Protein AF-A0A094LZQ3-F1 (afdb_monomer_lite)

InterPro domains:
  IPR057093 KCTD8/12/16, 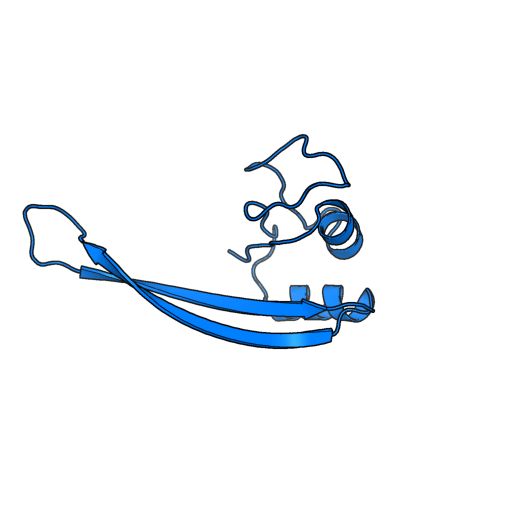H1 domain [PF23110] (1-88)

Radius of gyration: 15.68 Å; chains: 1; bounding box: 44×25×38 Å

Foldseek 3Di:
DAWDWFQQLVCCVQQPPQKDCPQPPPDDRRDIDRGIDGPDDDVVVSVVSCVVVQKDFDDKDKDKDWDDPDPPDPDIDIDMDIDTDIDHD

pLDDT: mean 92.69, std 9.28, range [60.38, 98.69]

Organism: Podiceps cristatus (NCBI:txid345573)

Structure (mmCIF, N/CA/C/O backbone):
data_AF-A0A094LZQ3-F1
#
_entry.id   AF-A0A094LZQ3-F1
#
loop_
_atom_site.group_PDB
_atom_site.id
_atom_site.type_symbol
_atom_site.label_atom_id
_atom_site.label_alt_id
_atom_site.label_comp_id
_atom_site.label_asym_id
_atom_site.label_entity_id
_atom_site.label_seq_id
_atom_site.pdbx_PDB_ins_code
_atom_site.Cartn_x
_atom_site.Cartn_y
_atom_site.Cartn_z
_atom_site.occupancy
_atom_site.B_iso_or_equiv
_atom_site.auth_seq_id
_atom_site.auth_comp_id
_atom_site.auth_asym_id
_atom_site.auth_atom_id
_atom_site.pdbx_PDB_model_num
ATOM 1 N N . ARG A 1 1 ? 9.926 -1.437 -3.916 1.00 93.19 1 ARG A N 1
ATOM 2 C CA . ARG A 1 1 ? 9.252 -0.847 -2.729 1.00 93.19 1 ARG A CA 1
ATOM 3 C C . ARG A 1 1 ? 7.777 -0.695 -3.044 1.00 93.19 1 ARG A C 1
ATOM 5 O O . ARG A 1 1 ? 7.487 -0.343 -4.180 1.00 93.19 1 ARG A O 1
ATOM 12 N N . ILE A 1 2 ? 6.891 -0.934 -2.080 1.00 98.12 2 ILE A N 1
ATOM 13 C CA . ILE A 1 2 ? 5.449 -0.722 -2.255 1.00 98.12 2 ILE A CA 1
ATOM 14 C C . ILE A 1 2 ? 5.132 0.685 -1.757 1.00 98.12 2 ILE A C 1
ATOM 16 O O . ILE A 1 2 ? 5.345 0.974 -0.581 1.00 98.12 2 ILE A O 1
ATOM 20 N N . MET A 1 3 ? 4.719 1.567 -2.665 1.00 98.25 3 MET A N 1
ATOM 21 C CA . MET A 1 3 ? 4.300 2.928 -2.329 1.00 98.25 3 MET A CA 1
ATOM 22 C C . MET A 1 3 ? 2.842 2.913 -1.868 1.00 98.25 3 MET A C 1
ATOM 24 O O . MET A 1 3 ? 2.041 2.155 -2.407 1.00 98.25 3 MET A O 1
ATOM 28 N N . VAL A 1 4 ? 2.504 3.757 -0.894 1.00 98.25 4 VAL A N 1
ATOM 29 C CA . VAL A 1 4 ? 1.132 3.923 -0.400 1.00 98.25 4 VAL A CA 1
ATOM 30 C C . VAL A 1 4 ? 0.715 5.375 -0.598 1.00 98.25 4 VAL A C 1
ATOM 32 O O . VAL A 1 4 ? 1.359 6.293 -0.082 1.00 98.25 4 VAL A O 1
ATOM 35 N N . CYS A 1 5 ? -0.366 5.570 -1.350 1.00 98.12 5 CYS A N 1
ATOM 36 C CA . CYS A 1 5 ? -0.941 6.872 -1.668 1.00 98.12 5 CYS A CA 1
ATOM 37 C C . CYS A 1 5 ? -2.390 6.924 -1.172 1.00 98.12 5 CYS A C 1
ATOM 39 O O . CYS A 1 5 ? -3.142 5.980 -1.392 1.00 98.12 5 CYS A O 1
ATOM 41 N N . GLY A 1 6 ? -2.796 8.015 -0.524 1.00 97.69 6 GLY A N 1
ATOM 42 C CA . GLY A 1 6 ? -4.164 8.171 -0.024 1.00 97.69 6 GLY A CA 1
ATOM 43 C C . GLY A 1 6 ? -4.267 9.049 1.219 1.00 97.69 6 GLY A C 1
ATOM 44 O O . GLY A 1 6 ? -3.315 9.742 1.591 1.00 97.69 6 GLY A O 1
AT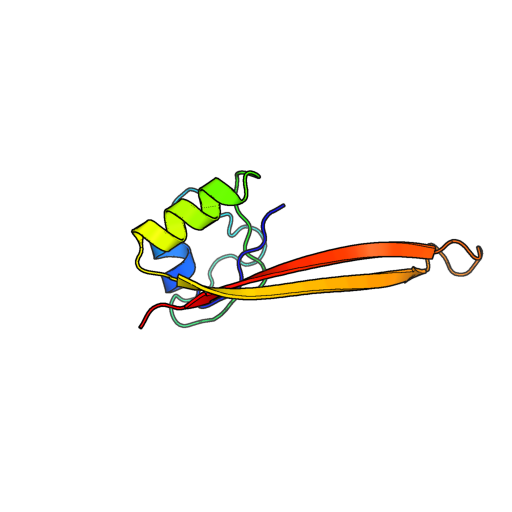OM 45 N N . LYS A 1 7 ? -5.443 9.030 1.858 1.00 97.38 7 LYS A N 1
ATOM 46 C CA . LYS A 1 7 ? -5.683 9.720 3.132 1.00 97.38 7 LYS A CA 1
ATOM 47 C C . LYS A 1 7 ? -4.811 9.090 4.224 1.00 97.38 7 LYS A C 1
ATOM 49 O O . LYS A 1 7 ? -4.790 7.868 4.371 1.00 97.38 7 LYS A O 1
ATOM 54 N N . THR A 1 8 ? -4.084 9.910 4.978 1.00 96.94 8 THR A N 1
ATOM 55 C CA . THR A 1 8 ? -3.098 9.441 5.967 1.00 96.94 8 THR A CA 1
ATOM 56 C C . THR A 1 8 ? -3.744 8.610 7.070 1.00 96.94 8 THR A C 1
ATOM 58 O O . THR A 1 8 ? -3.168 7.599 7.462 1.00 96.94 8 THR A O 1
ATOM 61 N N . SER A 1 9 ? -4.946 8.981 7.530 1.00 96.94 9 SER A N 1
ATOM 62 C CA . SER A 1 9 ? -5.695 8.205 8.524 1.00 96.94 9 SER A CA 1
ATOM 63 C C . SER A 1 9 ? -5.986 6.776 8.058 1.00 96.94 9 SER A C 1
ATOM 65 O O . SER A 1 9 ? -5.711 5.837 8.799 1.00 96.94 9 SER A O 1
ATOM 67 N N . LEU A 1 10 ? -6.447 6.600 6.815 1.00 97.69 10 LEU A N 1
ATOM 68 C CA . LEU A 1 10 ? -6.752 5.284 6.244 1.00 97.69 10 LEU A CA 1
ATOM 69 C C . LEU A 1 10 ? -5.490 4.434 6.074 1.00 97.69 10 LEU A C 1
ATOM 71 O O . LEU A 1 10 ? -5.478 3.259 6.422 1.00 97.69 10 LEU A O 1
ATOM 75 N N . ALA A 1 11 ? -4.395 5.029 5.589 1.00 97.50 11 ALA A N 1
ATOM 76 C CA . ALA A 1 11 ? -3.131 4.308 5.453 1.00 97.50 11 ALA A CA 1
ATOM 77 C C . ALA A 1 11 ? -2.617 3.791 6.810 1.00 97.50 11 ALA A C 1
ATOM 79 O O . ALA A 1 11 ? -2.123 2.667 6.892 1.00 97.50 11 ALA A O 1
ATOM 80 N N . LYS A 1 12 ? -2.756 4.589 7.877 1.00 96.81 12 LYS A N 1
ATOM 81 C CA . LYS A 1 12 ? -2.371 4.199 9.242 1.00 96.81 12 LYS A CA 1
ATOM 82 C C . LYS A 1 12 ? -3.287 3.128 9.825 1.00 96.81 12 LYS A C 1
ATOM 84 O O . LYS A 1 12 ? -2.783 2.209 10.456 1.00 96.81 12 LYS A O 1
ATOM 89 N N . GLU A 1 13 ? -4.591 3.228 9.583 1.00 97.69 13 GLU A N 1
ATOM 90 C CA . GLU A 1 13 ? -5.581 2.224 9.989 1.00 97.69 13 GLU A CA 1
ATOM 91 C C . GLU A 1 13 ? -5.260 0.842 9.396 1.00 97.69 13 GLU A C 1
ATOM 93 O O . GLU A 1 13 ? -5.207 -0.142 10.125 1.00 97.69 13 GLU A O 1
ATOM 98 N N . VAL A 1 14 ? -4.978 0.778 8.091 1.00 98.38 14 VAL A N 1
ATOM 99 C CA . VAL A 1 14 ? -4.735 -0.486 7.375 1.00 98.38 14 VAL A CA 1
ATOM 100 C C . VAL A 1 14 ? -3.352 -1.068 7.677 1.00 98.38 14 VAL A C 1
ATOM 102 O O . VAL A 1 14 ? -3.194 -2.269 7.903 1.00 98.38 14 VAL A O 1
ATOM 105 N N . PHE A 1 15 ? -2.313 -0.230 7.629 1.00 98.31 15 PHE A N 1
ATOM 106 C CA . PHE A 1 15 ? -0.933 -0.717 7.624 1.00 98.31 15 PHE A CA 1
ATOM 107 C C . PHE A 1 15 ? -0.223 -0.581 8.972 1.00 98.31 15 PHE A C 1
ATOM 109 O O . PHE A 1 15 ? 0.753 -1.305 9.190 1.00 98.31 15 PHE A O 1
ATOM 116 N N . GLY A 1 16 ? -0.688 0.280 9.881 1.00 96.94 16 GLY A N 1
ATOM 117 C CA . GLY A 1 16 ? -0.123 0.460 11.222 1.00 96.94 16 GLY A CA 1
ATOM 118 C C . GLY A 1 16 ? 1.408 0.499 11.228 1.00 96.94 16 GLY A C 1
ATOM 119 O O . GLY A 1 16 ? 2.034 1.192 10.424 1.00 96.94 16 GLY A O 1
ATOM 120 N N . ASP A 1 17 ? 2.022 -0.339 12.063 1.00 97.31 17 ASP A N 1
ATOM 121 C CA . ASP A 1 17 ? 3.481 -0.429 12.210 1.00 97.31 17 ASP A CA 1
ATOM 122 C C . ASP A 1 17 ? 4.218 -0.924 10.959 1.00 97.31 17 ASP A C 1
ATOM 124 O O . ASP A 1 17 ? 5.444 -0.817 10.880 1.00 97.31 17 ASP A O 1
ATOM 128 N N . THR A 1 18 ? 3.514 -1.473 9.967 1.00 98.12 18 THR A N 1
ATOM 129 C CA . THR A 1 18 ? 4.123 -1.891 8.695 1.00 98.12 18 THR A CA 1
ATOM 130 C C . THR A 1 18 ? 4.276 -0.742 7.695 1.00 98.12 18 THR A C 1
ATOM 132 O O . THR A 1 18 ? 4.993 -0.891 6.701 1.00 98.12 18 THR A O 1
ATOM 135 N N . LEU A 1 19 ? 3.673 0.416 7.981 1.00 98.00 19 LEU A N 1
ATOM 136 C CA . LEU A 1 19 ? 3.823 1.652 7.223 1.00 98.00 19 LEU A CA 1
ATOM 137 C C . LEU A 1 19 ? 5.117 2.379 7.616 1.00 98.00 19 LEU A C 1
ATOM 139 O O . LEU A 1 19 ? 5.502 2.434 8.784 1.00 98.00 19 LEU A O 1
ATOM 143 N N . ASN A 1 20 ? 5.807 2.952 6.636 1.00 97.75 20 ASN A N 1
ATOM 144 C CA . ASN A 1 20 ? 6.960 3.813 6.849 1.00 97.75 20 ASN A CA 1
ATOM 145 C C . ASN A 1 20 ? 6.642 5.248 6.411 1.00 97.75 20 ASN A C 1
ATOM 147 O O . ASN A 1 20 ? 6.391 5.523 5.235 1.00 97.75 20 ASN A O 1
ATOM 151 N N . GLU A 1 21 ? 6.689 6.159 7.381 1.00 96.44 21 GLU A N 1
ATOM 152 C CA . GLU A 1 21 ? 6.337 7.570 7.217 1.00 96.44 21 GLU A CA 1
ATOM 153 C C . GLU A 1 21 ? 7.557 8.482 7.013 1.00 96.44 21 GLU A C 1
ATOM 155 O O . GLU A 1 21 ? 7.400 9.689 6.857 1.00 96.44 21 GLU A O 1
ATOM 160 N N . SER A 1 22 ? 8.785 7.942 6.967 1.00 96.19 22 SER A N 1
ATOM 161 C CA . SER A 1 22 ? 10.026 8.736 7.052 1.00 96.19 22 SER A CA 1
ATOM 162 C C . SER A 1 22 ? 10.218 9.779 5.945 1.00 96.19 22 SER A C 1
ATOM 164 O O . SER A 1 22 ? 11.031 10.689 6.081 1.00 96.19 22 SER A O 1
ATOM 166 N N . ARG A 1 23 ? 9.489 9.652 4.832 1.00 95.38 23 ARG A N 1
ATOM 167 C CA . ARG A 1 23 ? 9.539 10.576 3.686 1.00 95.38 23 ARG A CA 1
ATOM 168 C C . ARG A 1 23 ? 8.566 11.746 3.786 1.00 95.38 23 ARG A C 1
ATOM 170 O O . ARG A 1 23 ? 8.655 12.656 2.962 1.00 95.38 23 ARG A O 1
ATOM 177 N N . ASP A 1 24 ? 7.620 11.680 4.714 1.00 93.88 24 ASP A N 1
ATOM 178 C CA . ASP A 1 24 ? 6.564 12.674 4.911 1.00 93.88 24 ASP A CA 1
ATOM 179 C C . ASP A 1 24 ? 6.039 12.605 6.364 1.00 93.88 24 ASP A C 1
ATOM 181 O O . ASP A 1 24 ? 4.871 12.261 6.577 1.00 93.88 24 ASP A O 1
ATOM 185 N N . PRO A 1 25 ? 6.917 12.829 7.369 1.00 91.88 25 PRO A N 1
ATOM 186 C CA . PRO A 1 25 ? 6.547 12.747 8.781 1.00 91.88 25 PRO A CA 1
ATOM 187 C C . PRO A 1 25 ? 5.563 13.860 9.180 1.00 91.88 25 PRO A C 1
ATOM 189 O O . PRO A 1 25 ? 5.412 14.858 8.478 1.00 91.88 25 PRO A O 1
ATOM 192 N N . ASP A 1 26 ? 4.891 13.679 10.321 1.00 86.81 26 ASP A N 1
ATOM 193 C CA . ASP A 1 26 ? 4.049 14.694 10.981 1.00 86.81 26 ASP A CA 1
ATOM 194 C C . ASP A 1 26 ? 2.843 15.198 10.171 1.00 86.81 26 ASP A C 1
ATOM 196 O O . ASP A 1 26 ? 2.281 16.267 10.425 1.00 86.81 26 ASP A O 1
ATOM 200 N N . ARG A 1 27 ? 2.387 14.407 9.195 1.00 88.31 27 ARG A N 1
ATOM 201 C CA . ARG A 1 27 ? 1.225 14.767 8.387 1.00 88.31 27 ARG A CA 1
ATOM 202 C C . ARG A 1 27 ? -0.083 14.578 9.179 1.00 88.31 27 ARG A C 1
ATOM 204 O O . ARG A 1 27 ? -0.325 13.478 9.683 1.00 88.31 27 ARG A O 1
ATOM 211 N N . PRO A 1 28 ? -0.975 15.589 9.246 1.00 89.50 28 PRO A N 1
ATOM 212 C CA . PRO A 1 28 ? -2.249 15.457 9.953 1.00 89.50 28 PRO A CA 1
ATOM 213 C C . PRO A 1 28 ? -3.128 14.322 9.386 1.00 89.50 28 PRO A C 1
ATOM 215 O O . PRO A 1 28 ? -3.099 14.112 8.168 1.00 89.50 28 PRO A O 1
ATOM 218 N N . PRO A 1 29 ? -3.956 13.643 10.210 1.00 86.25 29 PRO A N 1
ATOM 219 C CA . PRO A 1 29 ? -4.814 12.522 9.782 1.00 86.25 29 PRO A CA 1
ATOM 220 C C . PRO A 1 29 ? -5.795 12.842 8.639 1.00 86.25 29 PRO A C 1
ATOM 222 O O . PRO A 1 29 ? -6.148 11.972 7.847 1.00 86.25 29 PRO A O 1
ATOM 225 N N . GLU A 1 30 ? -6.215 14.103 8.517 1.00 90.44 30 GLU A N 1
ATOM 226 C CA . GLU A 1 30 ? -7.160 14.548 7.482 1.00 90.44 30 GLU A CA 1
ATOM 227 C C . GLU A 1 30 ? -6.508 14.832 6.118 1.00 90.44 30 GLU A C 1
ATOM 229 O O . GLU A 1 30 ? -7.194 15.147 5.146 1.00 90.44 30 GLU A O 1
ATOM 234 N N . ARG A 1 31 ? -5.175 14.758 6.016 1.00 95.38 31 ARG A N 1
ATOM 235 C CA . ARG A 1 31 ? -4.438 15.089 4.788 1.00 95.38 31 ARG A CA 1
ATOM 236 C C . ARG A 1 31 ? -4.146 13.846 3.944 1.00 95.38 31 ARG A C 1
ATOM 238 O O . ARG A 1 31 ? -4.111 12.729 4.436 1.00 95.38 31 ARG A O 1
ATOM 245 N N . TYR A 1 32 ? -3.878 14.059 2.657 1.00 97.50 32 TYR A N 1
ATOM 246 C CA . TYR A 1 32 ? -3.505 13.007 1.702 1.00 97.50 32 TYR A CA 1
ATOM 247 C C . TYR A 1 32 ? -2.005 13.000 1.429 1.00 97.50 32 TYR A C 1
ATOM 249 O O . TYR A 1 32 ? -1.450 14.070 1.212 1.00 97.50 32 TYR A O 1
ATOM 257 N N . THR A 1 33 ? -1.354 11.841 1.352 1.00 97.31 33 THR A N 1
ATOM 258 C CA . THR A 1 33 ? 0.061 11.717 0.954 1.00 97.31 33 THR A CA 1
ATOM 259 C C . THR A 1 33 ? 0.234 10.761 -0.224 1.00 97.31 33 THR A C 1
ATOM 261 O O . THR A 1 33 ? -0.604 9.897 -0.459 1.00 97.31 33 THR A O 1
ATOM 264 N N . SER A 1 34 ? 1.339 10.914 -0.951 1.00 97.19 34 SER A N 1
ATOM 265 C CA . SER A 1 34 ? 1.819 9.994 -1.992 1.00 97.19 34 SER A CA 1
ATOM 266 C C . SER A 1 34 ? 3.232 9.467 -1.701 1.00 97.19 34 SER A C 1
ATOM 268 O O . SER A 1 34 ? 3.928 8.970 -2.588 1.00 97.19 34 SER A O 1
ATOM 270 N N . ARG A 1 35 ? 3.714 9.647 -0.463 1.00 97.38 35 ARG A N 1
ATOM 271 C CA . ARG A 1 35 ? 5.134 9.471 -0.115 1.00 97.38 35 ARG A CA 1
ATOM 272 C C . ARG A 1 35 ? 5.401 8.350 0.886 1.00 97.38 35 ARG A C 1
ATOM 274 O O . ARG A 1 35 ? 6.572 8.027 1.102 1.00 97.38 35 ARG A O 1
ATOM 281 N N . TYR A 1 36 ? 4.362 7.750 1.463 1.00 98.06 36 TYR A N 1
ATOM 282 C CA . TYR A 1 36 ? 4.501 6.585 2.334 1.00 98.06 36 TYR A CA 1
ATOM 283 C C . TYR A 1 36 ? 4.896 5.336 1.548 1.00 98.06 36 TYR A C 1
ATOM 285 O O . TYR A 1 36 ? 4.693 5.235 0.336 1.00 98.06 36 TYR A O 1
ATOM 293 N N . TYR A 1 37 ? 5.488 4.375 2.250 1.00 98.50 37 TYR A N 1
ATOM 294 C CA . TYR A 1 37 ? 5.852 3.080 1.689 1.00 98.50 37 TYR A CA 1
ATOM 295 C C . TYR A 1 37 ? 5.819 1.995 2.764 1.00 98.50 37 TYR A C 1
ATOM 297 O O . TYR A 1 37 ? 5.930 2.294 3.949 1.00 98.50 37 TYR A O 1
ATOM 305 N N . LEU A 1 38 ? 5.666 0.735 2.363 1.00 98.62 38 LEU A N 1
ATOM 306 C CA . LEU A 1 38 ? 5.623 -0.394 3.297 1.00 98.62 38 LEU A CA 1
ATOM 307 C C . LEU A 1 38 ? 7.030 -0.892 3.645 1.00 98.62 38 LEU A C 1
ATOM 309 O O . LEU A 1 38 ? 7.948 -0.842 2.822 1.00 98.62 38 LEU A O 1
ATOM 313 N N . LYS A 1 39 ? 7.188 -1.390 4.877 1.00 98.25 39 LYS A N 1
ATOM 314 C CA . LYS A 1 39 ? 8.434 -2.003 5.375 1.00 98.25 39 LYS A CA 1
ATOM 315 C C . LYS A 1 39 ? 8.710 -3.381 4.756 1.00 98.25 39 LYS A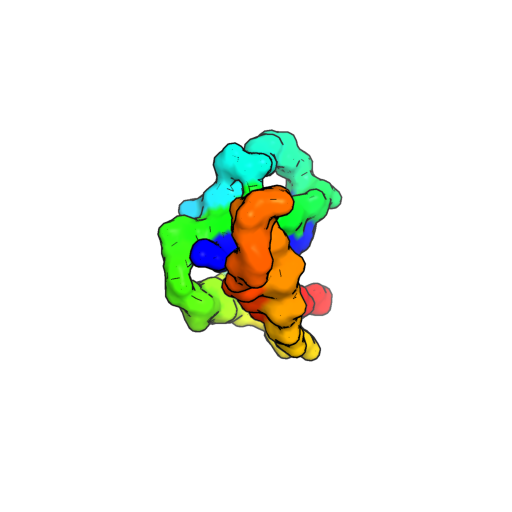 C 1
ATOM 317 O O . LYS A 1 39 ? 9.849 -3.835 4.787 1.00 98.25 39 LYS A O 1
ATOM 322 N N . PHE A 1 40 ? 7.691 -4.026 4.189 1.00 98.31 40 PHE A N 1
ATOM 323 C CA . PHE A 1 40 ? 7.787 -5.296 3.467 1.00 98.31 40 PHE A CA 1
ATOM 324 C C . PHE A 1 40 ? 7.607 -5.097 1.953 1.00 98.31 40 PHE A C 1
ATOM 326 O O . PHE A 1 40 ? 7.255 -4.011 1.486 1.00 98.31 40 PHE A O 1
ATOM 333 N N . THR A 1 41 ? 7.877 -6.145 1.171 1.00 98.12 41 THR A N 1
ATOM 334 C CA . THR A 1 41 ? 7.910 -6.072 -0.302 1.00 98.12 41 THR A CA 1
ATOM 335 C C . THR A 1 41 ? 6.980 -7.046 -1.024 1.00 98.12 41 THR A C 1
ATOM 337 O O . THR A 1 41 ? 6.941 -7.006 -2.250 1.00 98.12 41 THR A O 1
ATOM 340 N N . PHE A 1 42 ? 6.238 -7.892 -0.309 1.00 98.19 42 PHE A N 1
ATOM 341 C CA . PHE A 1 42 ? 5.240 -8.796 -0.893 1.00 98.19 42 PHE A CA 1
ATOM 342 C C . PHE A 1 42 ? 3.937 -8.034 -1.165 1.00 98.19 42 PHE A C 1
ATOM 344 O O . PHE A 1 42 ? 3.380 -7.437 -0.245 1.00 98.19 42 PHE A O 1
ATOM 351 N N . LEU A 1 43 ? 3.478 -8.001 -2.420 1.00 98.12 43 LEU A N 1
ATOM 352 C CA . LEU A 1 43 ? 2.299 -7.217 -2.814 1.00 98.12 43 LEU A CA 1
ATOM 353 C C . LEU A 1 43 ? 1.016 -7.820 -2.251 1.00 98.12 43 LEU A C 1
ATOM 355 O O . LEU A 1 43 ? 0.183 -7.101 -1.709 1.00 98.12 43 LEU A O 1
ATOM 359 N N . GLU A 1 44 ? 0.909 -9.139 -2.317 1.00 98.25 44 GLU A N 1
ATOM 360 C CA . GLU A 1 44 ? -0.232 -9.920 -1.857 1.00 98.25 44 GLU A CA 1
ATOM 361 C C . GLU A 1 44 ? -0.474 -9.685 -0.364 1.00 98.25 44 GLU A C 1
ATOM 363 O O . GLU A 1 44 ? -1.596 -9.423 0.039 1.00 98.25 44 GLU A O 1
ATOM 368 N N . GLN A 1 45 ? 0.592 -9.583 0.436 1.00 98.50 45 GLN A N 1
ATOM 369 C CA . GLN A 1 45 ? 0.484 -9.217 1.850 1.00 98.50 45 GLN A CA 1
ATOM 370 C C . GLN A 1 45 ? -0.139 -7.822 2.063 1.00 98.50 45 GLN A C 1
ATOM 372 O O . GLN A 1 45 ? -0.832 -7.595 3.055 1.00 98.50 45 GLN A O 1
ATOM 377 N N . ALA A 1 46 ? 0.122 -6.858 1.174 1.00 98.69 46 ALA A N 1
ATOM 378 C CA . ALA A 1 46 ? -0.519 -5.547 1.246 1.00 98.69 46 ALA A CA 1
ATOM 379 C C . ALA A 1 46 ? -1.993 -5.623 0.824 1.00 98.69 46 ALA A C 1
ATOM 381 O O . ALA A 1 46 ? -2.825 -4.935 1.413 1.00 98.69 46 ALA A O 1
ATOM 382 N N . PHE A 1 47 ? -2.304 -6.460 -0.168 1.00 98.69 47 PHE A N 1
ATOM 383 C CA . PHE A 1 47 ? -3.666 -6.688 -0.645 1.00 98.69 47 PHE A CA 1
ATOM 384 C C . PHE A 1 47 ? -4.526 -7.370 0.418 1.00 98.69 47 PHE A C 1
ATOM 386 O O . PHE A 1 47 ? -5.629 -6.896 0.670 1.00 98.69 47 PHE A O 1
ATOM 393 N N . ASP A 1 48 ? -3.997 -8.389 1.097 1.00 98.69 48 ASP A N 1
ATOM 394 C CA . ASP A 1 48 ? -4.679 -9.083 2.192 1.00 98.69 48 ASP A CA 1
ATOM 395 C C . ASP A 1 48 ? -5.040 -8.102 3.315 1.00 98.69 48 ASP A C 1
ATOM 397 O O . ASP A 1 48 ? -6.188 -8.028 3.737 1.00 98.69 48 ASP A O 1
ATOM 401 N N . LYS A 1 49 ? -4.096 -7.240 3.723 1.00 98.62 49 LYS A N 1
ATOM 402 C CA . LYS A 1 49 ? -4.349 -6.199 4.738 1.00 98.62 49 LYS A CA 1
ATOM 403 C C . LYS A 1 49 ? -5.439 -5.207 4.332 1.00 98.62 49 LYS A C 1
ATOM 405 O O . LYS A 1 49 ? -6.222 -4.777 5.173 1.00 98.62 49 LYS A O 1
ATOM 410 N N . LEU A 1 50 ? -5.465 -4.806 3.061 1.00 98.69 50 LEU A N 1
ATOM 411 C CA . LEU A 1 50 ? -6.501 -3.920 2.528 1.00 98.69 50 LEU A CA 1
ATOM 412 C C . LEU A 1 50 ? -7.867 -4.619 2.519 1.00 98.69 50 LEU A C 1
ATOM 414 O O . LEU A 1 50 ? -8.853 -4.013 2.937 1.00 98.69 50 LEU A O 1
ATOM 418 N N . ALA A 1 51 ? -7.912 -5.887 2.105 1.00 98.44 51 ALA A N 1
ATOM 419 C CA . ALA A 1 51 ? -9.125 -6.698 2.098 1.00 98.44 51 ALA A CA 1
ATOM 420 C C . ALA A 1 51 ? -9.687 -6.906 3.515 1.00 98.44 51 ALA A C 1
ATOM 422 O O . ALA A 1 51 ? -10.878 -6.685 3.730 1.00 98.44 51 ALA A O 1
ATOM 423 N N . ASP A 1 52 ? -8.832 -7.221 4.494 1.00 98.31 52 ASP A N 1
ATOM 424 C CA . ASP A 1 52 ? -9.209 -7.355 5.910 1.00 98.31 52 ASP A CA 1
ATOM 425 C C . ASP A 1 52 ? -9.813 -6.057 6.481 1.00 98.31 52 ASP A C 1
ATOM 427 O O . ASP A 1 52 ? -10.685 -6.095 7.349 1.00 98.31 52 ASP A O 1
ATOM 431 N N . ALA A 1 53 ? -9.381 -4.896 5.976 1.00 98.25 53 ALA A N 1
ATOM 432 C CA . ALA A 1 53 ? -9.894 -3.578 6.355 1.00 98.25 53 ALA A CA 1
ATOM 433 C C . ALA A 1 53 ? -11.131 -3.125 5.546 1.00 98.25 53 ALA A C 1
ATOM 435 O O . ALA A 1 53 ? -11.568 -1.974 5.680 1.00 98.25 53 ALA A O 1
ATOM 436 N N . GLY A 1 54 ? -11.686 -4.002 4.703 1.00 98.44 54 GLY A N 1
ATOM 437 C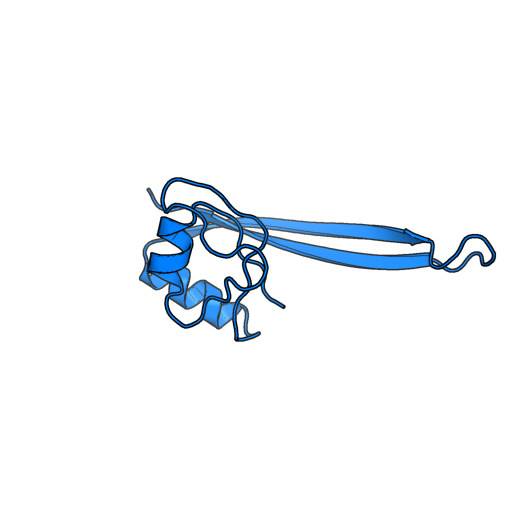 CA . GLY A 1 54 ? -12.896 -3.758 3.912 1.00 98.44 54 GLY A CA 1
ATOM 438 C C . GLY A 1 54 ? -12.672 -3.007 2.598 1.00 98.44 54 GLY A C 1
ATOM 439 O O . GLY A 1 54 ? -13.628 -2.490 2.028 1.00 98.44 54 GLY A O 1
ATOM 440 N N . PHE A 1 55 ? -11.432 -2.904 2.113 1.00 98.69 55 PHE A N 1
ATOM 441 C CA . PHE A 1 55 ? -11.160 -2.325 0.800 1.00 98.69 55 PHE A CA 1
ATOM 442 C C . PHE A 1 55 ? -11.257 -3.376 -0.311 1.00 98.69 55 PHE A C 1
ATOM 444 O O . PHE A 1 55 ? -10.771 -4.498 -0.181 1.00 98.69 55 PHE A O 1
ATOM 451 N N . HIS A 1 56 ? -11.783 -2.966 -1.462 1.00 98.44 56 HIS A N 1
ATOM 452 C CA . HIS A 1 56 ? -11.838 -3.763 -2.683 1.00 98.44 56 HIS A CA 1
ATOM 453 C C . HIS A 1 56 ? -10.941 -3.156 -3.762 1.00 98.44 56 HIS A C 1
ATOM 455 O O . HIS A 1 56 ? -10.912 -1.936 -3.938 1.00 98.44 56 HIS A O 1
ATOM 461 N N . MET A 1 57 ? -10.213 -3.997 -4.503 1.00 98.06 57 MET A N 1
ATOM 462 C CA . MET A 1 57 ? -9.460 -3.547 -5.676 1.00 98.06 57 MET A CA 1
ATOM 463 C C . MET A 1 57 ? -10.441 -3.209 -6.803 1.00 98.06 57 MET A C 1
ATOM 465 O O . MET A 1 57 ? -11.220 -4.063 -7.220 1.00 98.06 57 MET A O 1
ATOM 469 N N . VAL A 1 58 ? -10.396 -1.973 -7.298 1.00 98.44 58 VAL A N 1
ATOM 470 C CA . VAL A 1 58 ? -11.338 -1.465 -8.313 1.00 98.44 58 VAL A CA 1
ATOM 471 C C . VAL A 1 58 ? -10.686 -1.196 -9.667 1.00 98.44 58 VAL A C 1
ATOM 473 O O . VAL A 1 58 ? -11.379 -1.153 -10.679 1.00 98.44 58 VAL A O 1
ATOM 476 N N . ALA A 1 59 ? -9.364 -1.020 -9.706 1.00 98.00 59 ALA A N 1
ATOM 477 C CA . ALA A 1 59 ? -8.614 -0.821 -10.942 1.00 98.00 59 ALA A CA 1
ATOM 478 C C . ALA A 1 59 ? -7.128 -1.155 -10.757 1.00 98.00 59 ALA A C 1
ATOM 480 O O . ALA A 1 59 ? -6.596 -1.099 -9.646 1.00 98.00 59 ALA A O 1
ATOM 481 N N . CYS A 1 60 ? -6.442 -1.439 -11.861 1.00 96.75 60 CYS A N 1
ATOM 482 C CA . CYS A 1 60 ? -4.988 -1.498 -11.921 1.00 96.75 60 CYS A CA 1
ATOM 483 C C . CYS A 1 60 ? -4.491 -0.931 -13.254 1.00 96.75 60 CYS A C 1
ATOM 485 O O . CYS A 1 60 ? -5.190 -0.994 -14.267 1.00 96.75 60 CYS A O 1
ATOM 487 N N . ASN A 1 61 ? -3.293 -0.351 -13.246 1.00 96.19 61 ASN A N 1
ATOM 488 C CA . ASN A 1 61 ? -2.663 0.186 -14.446 1.00 96.19 61 ASN A CA 1
ATOM 489 C C . ASN A 1 61 ? -1.134 0.098 -14.349 1.00 96.19 61 ASN A C 1
ATOM 491 O O . ASN A 1 61 ? -0.561 0.188 -13.262 1.00 96.19 61 ASN A O 1
ATOM 495 N N . SER A 1 62 ? -0.472 -0.045 -15.496 1.00 94.62 62 SER A N 1
ATOM 496 C CA . SER A 1 62 ? 0.985 -0.061 -15.610 1.00 94.62 62 SER A CA 1
ATOM 497 C C . SER A 1 62 ? 1.440 0.957 -16.644 1.00 94.62 62 SER A C 1
ATOM 499 O O . SER A 1 62 ? 1.074 0.879 -17.814 1.00 94.62 62 SER A O 1
ATOM 501 N N . THR A 1 63 ? 2.294 1.882 -16.219 1.00 92.62 63 THR A N 1
ATOM 502 C CA . THR A 1 63 ? 2.847 2.939 -17.066 1.00 92.62 63 THR A CA 1
ATOM 503 C C . THR A 1 63 ? 4.349 2.737 -17.224 1.00 92.62 63 THR A C 1
ATOM 505 O O . THR A 1 63 ? 5.076 2.635 -16.237 1.00 92.62 63 THR A O 1
ATOM 508 N N . GLY A 1 64 ? 4.830 2.700 -18.466 1.00 87.69 64 GLY A N 1
ATOM 509 C CA . GLY A 1 64 ? 6.256 2.783 -18.780 1.00 87.69 64 GLY A CA 1
ATOM 510 C C . GLY A 1 64 ? 6.667 4.235 -19.003 1.00 87.69 64 GLY A C 1
ATOM 511 O O . GLY A 1 64 ? 6.048 4.938 -19.796 1.00 87.69 64 GLY A O 1
ATOM 512 N N . THR A 1 65 ? 7.714 4.686 -18.322 1.00 83.06 65 THR A N 1
ATOM 513 C CA . THR A 1 65 ? 8.328 5.999 -18.522 1.00 83.06 65 THR A CA 1
ATOM 514 C C . THR A 1 65 ? 9.784 5.832 -18.941 1.00 83.06 65 THR A C 1
ATOM 516 O O . THR A 1 65 ? 10.485 4.925 -18.494 1.00 83.06 65 THR A O 1
ATOM 519 N N . CYS A 1 66 ? 10.234 6.702 -19.840 1.00 80.81 66 CYS A N 1
ATOM 520 C CA . CYS A 1 66 ? 11.618 6.767 -20.290 1.00 80.81 66 CYS A CA 1
ATOM 521 C C . CYS A 1 66 ? 12.255 8.039 -19.727 1.00 80.81 66 CYS A C 1
ATOM 523 O O . CYS A 1 66 ? 11.693 9.123 -19.882 1.00 80.81 66 CYS A O 1
ATOM 525 N N . ALA A 1 67 ? 13.423 7.910 -19.107 1.00 76.94 67 ALA A N 1
ATOM 526 C CA . ALA A 1 67 ? 14.260 9.024 -18.683 1.00 76.94 67 ALA A CA 1
ATOM 527 C C . ALA A 1 67 ? 15.622 8.946 -19.384 1.00 76.94 67 ALA A C 1
ATOM 529 O O . ALA A 1 67 ? 16.125 7.857 -19.664 1.00 76.94 67 ALA A O 1
ATOM 530 N N . PHE A 1 68 ? 16.223 10.096 -19.672 1.00 70.94 68 PHE A N 1
ATOM 531 C CA . PHE A 1 68 ? 17.572 10.155 -20.232 1.00 70.94 68 PHE A CA 1
ATOM 532 C C . PHE A 1 68 ? 18.597 9.925 -19.119 1.00 70.94 68 PHE A C 1
ATOM 534 O O . PHE A 1 68 ? 18.488 10.526 -18.049 1.00 70.94 68 PHE A O 1
ATOM 541 N N . ALA A 1 69 ? 19.563 9.029 -19.350 1.00 67.88 69 ALA A N 1
ATOM 542 C CA . ALA A 1 69 ? 20.581 8.693 -18.355 1.00 67.88 69 ALA A CA 1
ATOM 543 C C . ALA A 1 69 ? 21.585 9.842 -18.145 1.00 67.88 69 ALA A C 1
ATOM 545 O O . ALA A 1 69 ? 22.037 10.054 -17.019 1.00 67.88 69 ALA A O 1
ATOM 546 N N . HIS A 1 70 ? 21.916 10.594 -19.206 1.00 68.19 70 HIS A N 1
ATOM 547 C CA . HIS A 1 70 ? 22.785 11.773 -19.159 1.00 68.19 70 HIS A CA 1
ATOM 548 C C . HIS A 1 70 ? 22.743 12.567 -20.481 1.00 68.19 70 HIS A C 1
ATOM 550 O O . HIS A 1 70 ? 22.521 11.974 -21.529 1.00 68.19 70 HIS A O 1
ATOM 556 N N . ASP A 1 71 ? 23.040 13.874 -20.463 1.00 65.25 71 ASP A N 1
ATOM 557 C CA . ASP A 1 71 ? 23.032 14.750 -21.662 1.00 65.25 71 ASP A CA 1
ATOM 558 C C . ASP A 1 71 ? 24.097 14.395 -22.727 1.00 65.25 71 ASP A C 1
ATOM 560 O O . ASP A 1 71 ? 24.115 14.986 -23.804 1.00 65.25 71 ASP A O 1
ATOM 564 N N . GLN A 1 72 ? 25.009 13.459 -22.438 1.00 60.38 72 GLN A N 1
ATOM 565 C CA . GLN A 1 72 ? 26.143 13.114 -23.310 1.00 60.38 72 GLN A CA 1
ATOM 566 C C . GLN A 1 72 ? 26.077 11.700 -23.912 1.00 60.38 72 GLN A C 1
ATOM 568 O O . GLN A 1 72 ? 26.933 11.370 -24.732 1.00 60.38 72 GLN A O 1
ATOM 573 N N . THR A 1 73 ? 25.088 10.868 -23.559 1.00 66.50 73 THR A N 1
ATOM 574 C CA . THR A 1 73 ? 24.897 9.539 -24.172 1.00 66.50 73 THR A CA 1
ATOM 575 C C . THR A 1 73 ? 23.442 9.321 -24.586 1.00 66.50 73 THR A C 1
ATOM 577 O O . THR A 1 73 ? 22.521 9.813 -23.942 1.00 66.50 73 THR A O 1
ATOM 580 N N . ASP A 1 74 ? 23.218 8.558 -25.661 1.00 74.81 74 ASP A N 1
ATOM 581 C CA . ASP A 1 74 ? 21.876 8.214 -26.174 1.00 74.81 74 ASP A CA 1
ATOM 582 C C . ASP A 1 74 ? 21.188 7.106 -25.333 1.00 74.81 74 ASP A C 1
ATOM 584 O O . ASP A 1 74 ? 20.203 6.484 -25.746 1.00 74.81 74 ASP A O 1
ATOM 588 N N . ASP A 1 75 ? 21.720 6.835 -24.136 1.00 75.31 75 ASP A N 1
ATOM 589 C CA . ASP A 1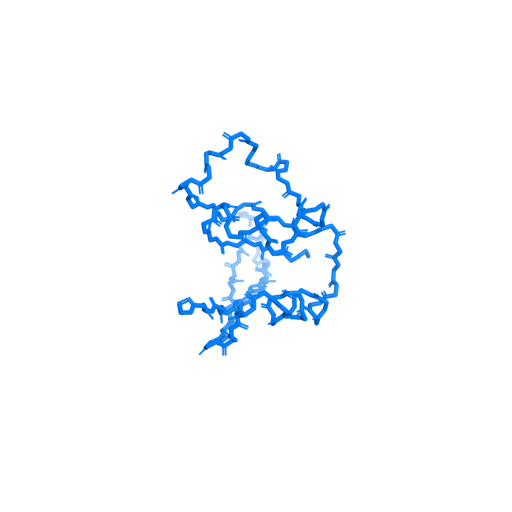 75 ? 21.254 5.781 -23.245 1.00 75.31 75 ASP A CA 1
ATOM 590 C C . ASP A 1 75 ? 19.937 6.181 -22.571 1.00 75.31 75 ASP A C 1
ATOM 592 O O . ASP A 1 75 ? 19.809 7.212 -21.897 1.00 75.31 75 ASP A O 1
ATOM 596 N N . ARG A 1 76 ? 18.937 5.311 -22.722 1.00 73.94 76 ARG A N 1
ATOM 597 C CA . ARG A 1 76 ? 17.595 5.491 -22.162 1.00 73.94 76 ARG A CA 1
ATOM 598 C C . ARG A 1 76 ? 17.395 4.592 -20.950 1.00 73.94 76 ARG A C 1
ATOM 600 O O . ARG A 1 76 ? 17.510 3.371 -21.050 1.00 73.94 76 ARG A O 1
ATOM 607 N N . ILE A 1 77 ? 17.030 5.190 -19.819 1.00 81.88 77 ILE A N 1
ATOM 608 C CA . ILE A 1 77 ? 16.580 4.465 -18.631 1.00 81.88 77 ILE A CA 1
ATOM 609 C C . ILE A 1 77 ? 15.074 4.262 -18.752 1.00 81.88 77 ILE A C 1
ATOM 611 O O . ILE A 1 77 ? 14.299 5.219 -18.727 1.00 81.88 77 ILE A O 1
ATOM 615 N N . TRP A 1 78 ? 14.656 3.006 -18.857 1.00 82.81 78 TRP A N 1
ATOM 616 C CA . TRP A 1 78 ? 13.247 2.634 -18.831 1.00 82.81 78 TRP A CA 1
ATOM 617 C C . TRP A 1 78 ? 12.828 2.277 -17.411 1.00 82.81 78 TRP A C 1
ATOM 619 O O . TRP A 1 78 ? 13.436 1.425 -16.765 1.00 82.81 78 TRP A O 1
ATOM 629 N N . THR A 1 79 ? 11.767 2.914 -16.928 1.00 84.62 79 THR A N 1
ATOM 630 C CA . THR A 1 79 ? 11.16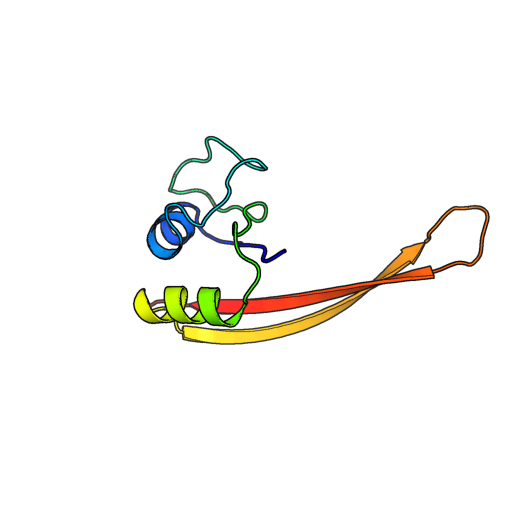8 2.617 -15.628 1.00 84.62 79 THR A CA 1
ATOM 631 C C . THR A 1 79 ? 9.693 2.305 -15.793 1.00 84.62 79 THR A C 1
ATOM 633 O O . THR A 1 79 ? 8.969 3.042 -16.451 1.00 84.62 79 THR A O 1
ATOM 636 N N . SER A 1 80 ? 9.227 1.222 -15.181 1.00 89.00 80 SER A N 1
ATOM 637 C CA . SER A 1 80 ? 7.805 0.886 -15.126 1.00 89.00 80 SER A CA 1
ATOM 638 C C . SER A 1 80 ? 7.232 1.223 -13.754 1.00 89.00 80 SER A C 1
ATOM 640 O O . SER A 1 80 ? 7.849 0.922 -12.729 1.00 89.00 80 SER A O 1
ATOM 642 N N . TYR A 1 81 ? 6.035 1.796 -13.730 1.00 91.62 81 TYR A N 1
ATOM 643 C CA . TYR A 1 81 ? 5.257 2.041 -12.524 1.00 91.62 81 TYR A CA 1
ATOM 644 C C . TYR A 1 81 ? 3.905 1.339 -12.642 1.00 91.62 81 TYR A C 1
ATOM 646 O O . TYR A 1 81 ? 3.121 1.659 -13.532 1.00 91.62 81 TYR A O 1
ATOM 654 N N . THR A 1 82 ? 3.648 0.383 -11.752 1.00 96.25 82 THR A N 1
ATOM 655 C CA . THR A 1 82 ? 2.360 -0.315 -11.653 1.00 96.25 82 THR A CA 1
ATOM 656 C C . THR A 1 82 ? 1.633 0.157 -10.406 1.00 96.25 82 THR A C 1
ATOM 658 O O . THR A 1 82 ? 2.219 0.178 -9.321 1.00 96.25 82 THR A O 1
ATOM 661 N N . GLU A 1 83 ? 0.362 0.503 -10.559 1.00 97.12 83 GLU A N 1
ATOM 662 C CA . GLU A 1 83 ? -0.516 0.933 -9.479 1.00 97.12 83 GLU A CA 1
ATOM 663 C C . GLU A 1 83 ? -1.762 0.053 -9.378 1.00 97.12 83 GLU A C 1
ATOM 665 O O . GLU A 1 83 ? -2.285 -0.447 -10.376 1.00 97.12 83 GLU A O 1
ATOM 670 N N . TYR A 1 84 ? -2.231 -0.111 -8.144 1.00 98.44 84 TYR A N 1
ATOM 671 C CA . TYR A 1 84 ? -3.434 -0.855 -7.793 1.00 98.44 84 TYR A CA 1
ATOM 672 C C . TYR A 1 84 ? -4.314 0.065 -6.952 1.00 98.44 84 TYR A C 1
ATOM 674 O O . TYR A 1 84 ? -3.862 0.594 -5.933 1.00 98.44 84 TYR A O 1
ATOM 682 N N . VAL A 1 85 ? -5.548 0.286 -7.393 1.00 98.44 85 VAL A N 1
ATOM 683 C CA . VAL A 1 85 ? -6.486 1.216 -6.762 1.00 98.44 85 VAL A CA 1
ATOM 684 C C . VAL A 1 85 ? -7.463 0.429 -5.907 1.00 98.44 85 VAL A C 1
ATOM 686 O O . VAL A 1 85 ? -8.110 -0.501 -6.388 1.00 98.44 85 VAL A O 1
ATOM 689 N N . PHE A 1 86 ? -7.579 0.838 -4.648 1.00 98.69 86 PHE A N 1
ATOM 690 C CA . PHE A 1 86 ? -8.452 0.231 -3.652 1.00 98.69 86 PHE A CA 1
ATOM 691 C C . PHE A 1 86 ? -9.478 1.246 -3.153 1.00 98.69 86 PHE A C 1
ATOM 693 O O . PHE A 1 86 ? -9.148 2.417 -2.955 1.00 98.69 86 PHE A O 1
ATOM 700 N N . TYR A 1 87 ? -10.709 0.793 -2.928 1.00 98.31 87 TYR A N 1
ATOM 701 C CA . TYR A 1 87 ? -11.817 1.614 -2.446 1.00 98.31 87 TYR A CA 1
ATOM 702 C C . TYR A 1 87 ? -12.583 0.901 -1.328 1.00 98.31 87 TYR A C 1
ATOM 704 O O . TYR A 1 87 ? -12.753 -0.315 -1.377 1.00 98.31 87 TYR A O 1
ATOM 712 N N . ARG A 1 88 ? -13.035 1.671 -0.335 1.00 97.62 88 ARG A N 1
ATOM 713 C CA . ARG A 1 88 ? -13.923 1.246 0.751 1.00 97.62 88 ARG A CA 1
ATOM 714 C C . ARG A 1 88 ? -15.100 2.217 0.783 1.00 97.62 88 ARG A C 1
ATOM 716 O O . ARG A 1 88 ? -14.860 3.426 0.733 1.00 97.62 88 ARG A O 1
ATOM 723 N N . GLU A 1 89 ? -16.313 1.671 0.806 1.00 91.88 89 GLU A N 1
ATOM 724 C CA . GLU A 1 89 ? -17.571 2.432 0.875 1.00 91.88 89 GLU A CA 1
ATOM 725 C C . GLU A 1 89 ? -17.712 3.202 2.197 1.00 91.88 89 GLU A C 1
ATOM 727 O O . GLU A 1 89 ? -17.250 2.685 3.245 1.00 91.88 89 GLU A O 1
#

Sequence (89 aa):
RIMVCGKTSLAKEVFGDTLNESRDPDRPPERYTSRYYLKFTFLEQAFDKLADAGFHMVACNSTGTCAFAHDQTDDRIWTSYTEYVFYRE

Secondary structure (DSSP, 8-state):
--EEEEEHHHHHHHHGGGEE-TTSTT--TTSEEEEEEESS--HHHHHHHHHHTT-EEEEEEEEEEEEES-TTS--EEEEEEEEEEEE--